Protein AF-A0A9N9P3F6-F1 (afdb_monomer)

Secondary structure (DSSP, 8-state):
--HHHHHHHHHHHHHTT-HHHHHHHHHHHHHTGGGPPP-HHHHHHHHHHHHHTT-HHHHHHHHHHHTT-

Nearest PDB structures (foldseek):
  5b26-assembly2_C  TM=9.135E-01  e=1.007E-02  Mus musculus
  5b26-assembly1_B  TM=8.958E-01  e=1.352E-02  Mus musculus
  4bwr-assembly1_A  TM=8.550E-01  e=3.085E-02  Escherichia coli CFT073
  7mqz-assembly1_A  TM=8.414E-01  e=1.063E-01  Homo sapiens

Structure (mmCIF, N/CA/C/O backbone):
data_AF-A0A9N9P3F6-F1
#
_entry.id   AF-A0A9N9P3F6-F1
#
loop_
_atom_site.group_PDB
_atom_site.id
_atom_site.type_symbol
_atom_site.label_atom_id
_atom_site.label_alt_id
_atom_site.label_comp_id
_atom_site.label_asym_id
_atom_site.label_entity_id
_atom_site.label_seq_id
_atom_site.pdbx_PDB_ins_code
_atom_site.Cartn_x
_atom_site.Cartn_y
_atom_site.Cartn_z
_atom_site.occupancy
_atom_site.B_iso_or_equiv
_atom_site.auth_seq_id
_atom_site.auth_comp_id
_atom_site.auth_asym_id
_atom_site.auth_atom_id
_atom_site.pdbx_PDB_model_num
ATOM 1 N N . PHE A 1 1 ? 17.047 -1.781 -9.259 1.00 68.00 1 PHE A N 1
ATOM 2 C CA . PHE A 1 1 ? 15.795 -2.539 -9.088 1.00 68.00 1 PHE A CA 1
ATOM 3 C C . PHE A 1 1 ? 14.791 -2.018 -10.090 1.00 68.00 1 PHE A C 1
ATOM 5 O O . PHE A 1 1 ? 14.665 -0.805 -10.211 1.00 68.00 1 PHE A O 1
ATOM 12 N N . ASP A 1 2 ? 14.153 -2.910 -10.839 1.00 91.31 2 ASP A N 1
ATOM 13 C CA . ASP A 1 2 ? 13.128 -2.544 -11.813 1.00 91.31 2 ASP A CA 1
ATOM 14 C C . ASP A 1 2 ? 11.806 -2.250 -11.080 1.00 91.31 2 ASP A C 1
ATOM 16 O O . ASP A 1 2 ? 11.366 -3.031 -10.233 1.00 91.31 2 ASP A O 1
ATOM 20 N N . VAL A 1 3 ? 11.176 -1.110 -11.384 1.00 93.06 3 VAL A N 1
ATOM 21 C CA . VAL A 1 3 ? 9.869 -0.731 -10.821 1.00 93.06 3 VAL A CA 1
ATOM 22 C C . V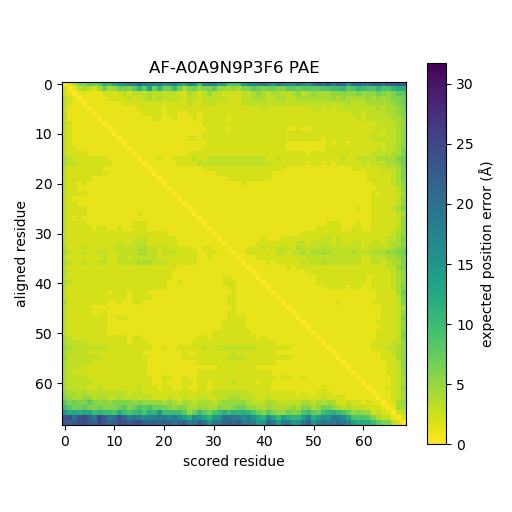AL A 1 3 ? 8.818 -1.793 -11.139 1.00 93.06 3 VAL A C 1
ATOM 24 O O . VAL A 1 3 ? 7.985 -2.096 -10.285 1.00 93.06 3 VAL A O 1
ATOM 27 N N . SER A 1 4 ? 8.877 -2.400 -12.326 1.00 94.44 4 SER A N 1
ATOM 28 C CA . SER A 1 4 ? 7.951 -3.459 -12.731 1.00 94.44 4 SER A CA 1
ATOM 29 C C . SER A 1 4 ? 8.070 -4.692 -11.828 1.00 94.44 4 SER A C 1
ATOM 31 O O . SER A 1 4 ? 7.060 -5.246 -11.390 1.00 94.44 4 SER A O 1
ATOM 33 N N . GLU A 1 5 ? 9.294 -5.064 -11.460 1.00 95.88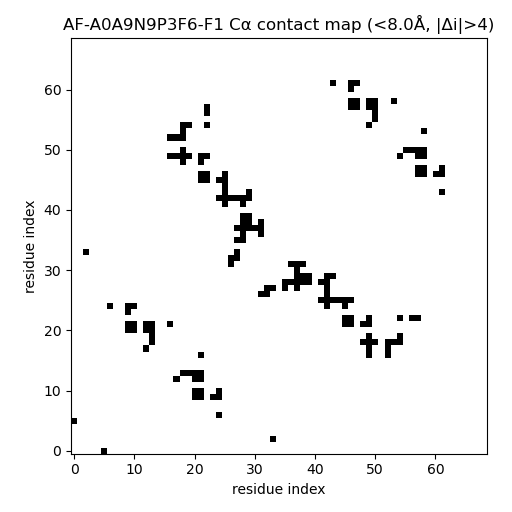 5 GLU A N 1
ATOM 34 C CA . GLU A 1 5 ? 9.578 -6.191 -10.578 1.00 95.88 5 GLU A CA 1
ATOM 35 C C . GLU A 1 5 ? 9.130 -5.907 -9.136 1.00 95.88 5 GLU A C 1
ATOM 37 O O . GLU A 1 5 ? 8.474 -6.747 -8.515 1.00 95.88 5 GLU A O 1
ATOM 42 N N . ILE A 1 6 ? 9.386 -4.697 -8.625 1.00 95.62 6 ILE A N 1
ATOM 43 C CA . ILE A 1 6 ? 8.905 -4.264 -7.300 1.00 95.62 6 ILE A CA 1
ATOM 44 C C . ILE A 1 6 ? 7.376 -4.345 -7.237 1.00 95.62 6 ILE A C 1
ATOM 46 O O . ILE A 1 6 ? 6.816 -4.927 -6.305 1.00 95.62 6 ILE A O 1
ATOM 50 N N . MET A 1 7 ? 6.694 -3.791 -8.242 1.00 97.38 7 MET A N 1
ATOM 51 C CA . MET A 1 7 ? 5.235 -3.812 -8.307 1.00 97.38 7 MET A CA 1
ATOM 52 C C . MET A 1 7 ? 4.701 -5.239 -8.427 1.00 97.38 7 MET A C 1
ATOM 54 O O . MET A 1 7 ? 3.699 -5.561 -7.793 1.00 97.38 7 MET A O 1
ATOM 58 N N . LYS A 1 8 ? 5.366 -6.120 -9.183 1.00 97.44 8 LYS A N 1
ATOM 59 C CA . LYS A 1 8 ? 4.980 -7.531 -9.292 1.00 97.44 8 LYS A CA 1
ATOM 60 C C . LYS A 1 8 ? 4.992 -8.223 -7.927 1.00 97.44 8 LYS A C 1
ATOM 62 O O . LYS A 1 8 ? 3.979 -8.802 -7.543 1.00 97.44 8 LYS A O 1
ATOM 67 N N . TYR A 1 9 ? 6.089 -8.132 -7.175 1.00 98.06 9 TYR A N 1
ATOM 68 C CA . TYR A 1 9 ? 6.179 -8.781 -5.862 1.00 98.06 9 TYR A CA 1
ATOM 69 C C . TYR A 1 9 ? 5.221 -8.176 -4.834 1.00 98.06 9 TYR A C 1
ATOM 71 O O . TYR A 1 9 ? 4.624 -8.913 -4.049 1.00 98.06 9 TYR A O 1
ATOM 79 N N . LEU A 1 10 ? 5.023 -6.854 -4.857 1.00 98.06 10 LEU A N 1
ATOM 80 C CA . LEU A 1 10 ? 4.041 -6.205 -3.990 1.00 98.06 10 LEU A CA 1
ATOM 81 C C . LEU A 1 10 ? 2.616 -6.671 -4.296 1.00 98.06 10 LEU A C 1
ATOM 83 O O . LEU A 1 10 ? 1.886 -6.979 -3.359 1.00 98.06 10 LEU A O 1
ATOM 87 N N . ASN A 1 11 ? 2.236 -6.773 -5.573 1.00 98.06 11 ASN A N 1
ATOM 88 C CA . ASN A 1 11 ? 0.920 -7.290 -5.951 1.00 98.06 11 ASN A CA 1
ATOM 89 C C . ASN A 1 11 ? 0.759 -8.757 -5.530 1.00 98.06 11 ASN A C 1
ATOM 91 O O . ASN A 1 11 ? -0.205 -9.072 -4.849 1.00 98.06 11 ASN A O 1
ATOM 95 N N . MET A 1 12 ? 1.742 -9.627 -5.786 1.00 98.38 12 MET A N 1
ATOM 96 C CA . MET A 1 12 ? 1.681 -11.032 -5.346 1.00 98.38 12 MET A CA 1
ATOM 97 C C . MET A 1 12 ? 1.511 -11.178 -3.824 1.00 98.38 12 MET A C 1
ATOM 99 O O . MET A 1 12 ? 0.795 -12.058 -3.346 1.00 98.38 12 MET A O 1
ATOM 103 N N . ALA A 1 13 ? 2.181 -10.335 -3.036 1.00 98.50 13 ALA A N 1
ATOM 104 C CA . ALA A 1 13 ? 2.021 -10.337 -1.587 1.00 98.50 13 ALA A CA 1
ATOM 105 C C . ALA A 1 13 ? 0.647 -9.785 -1.168 1.00 98.50 13 ALA A C 1
ATOM 107 O O . ALA A 1 13 ? 0.005 -10.348 -0.280 1.00 98.50 13 ALA A O 1
ATOM 108 N N . ALA A 1 14 ? 0.185 -8.712 -1.811 1.00 98.38 14 ALA A N 1
ATOM 109 C CA . ALA A 1 14 ? -1.121 -8.110 -1.563 1.00 98.38 14 ALA A CA 1
ATOM 110 C C . ALA A 1 14 ? -2.281 -9.062 -1.899 1.00 98.38 14 ALA A C 1
ATOM 112 O O . ALA A 1 14 ? -3.220 -9.156 -1.110 1.00 98.38 14 ALA A O 1
ATOM 113 N N . ASP A 1 15 ? -2.177 -9.818 -2.993 1.00 97.94 15 ASP A N 1
ATOM 114 C CA . ASP A 1 15 ? -3.154 -10.831 -3.415 1.00 97.94 15 ASP A CA 1
ATOM 115 C C . ASP A 1 15 ? -3.271 -11.967 -2.387 1.00 97.94 15 ASP A C 1
ATOM 117 O O . ASP A 1 15 ? -4.357 -12.484 -2.135 1.00 97.94 15 ASP A O 1
ATOM 121 N N . ASN A 1 16 ? -2.170 -12.288 -1.700 1.00 97.31 16 ASN A N 1
ATOM 122 C CA . ASN A 1 16 ? -2.155 -13.208 -0.558 1.00 97.31 16 ASN A CA 1
ATOM 123 C C . ASN A 1 16 ? -2.611 -12.558 0.764 1.00 97.31 16 ASN A C 1
ATOM 125 O O . ASN A 1 16 ? -2.461 -13.138 1.839 1.00 97.31 16 ASN A O 1
ATOM 129 N N . GLY A 1 17 ? -3.150 -11.338 0.717 1.00 96.50 17 GLY A N 1
ATOM 130 C CA . GLY A 1 17 ? -3.662 -10.621 1.881 1.00 96.50 17 GLY A CA 1
ATOM 131 C C . GLY A 1 17 ? -2.582 -10.030 2.787 1.00 96.50 17 GLY A C 1
ATOM 132 O O . GLY A 1 17 ? -2.888 -9.671 3.927 1.00 96.50 17 GLY A O 1
ATOM 133 N N . ASN A 1 18 ? -1.332 -9.914 2.323 1.00 98.62 18 ASN A N 1
ATOM 134 C CA . ASN A 1 18 ? -0.268 -9.302 3.111 1.00 98.62 18 ASN A CA 1
ATOM 135 C C . ASN A 1 18 ? -0.575 -7.817 3.345 1.00 98.62 18 ASN A C 1
ATOM 137 O O . ASN A 1 18 ? -0.519 -6.984 2.437 1.00 98.62 18 ASN A O 1
ATOM 141 N N . SER A 1 19 ? -0.872 -7.482 4.596 1.00 98.69 19 SER A N 1
ATOM 142 C CA . SER A 1 19 ? -1.328 -6.147 4.962 1.00 98.69 19 SER A CA 1
ATOM 143 C C . SER A 1 19 ? -0.252 -5.072 4.759 1.00 98.69 19 SER A C 1
ATOM 145 O O . SER A 1 19 ? -0.578 -3.932 4.432 1.00 98.69 19 SER A O 1
ATOM 147 N N . ILE A 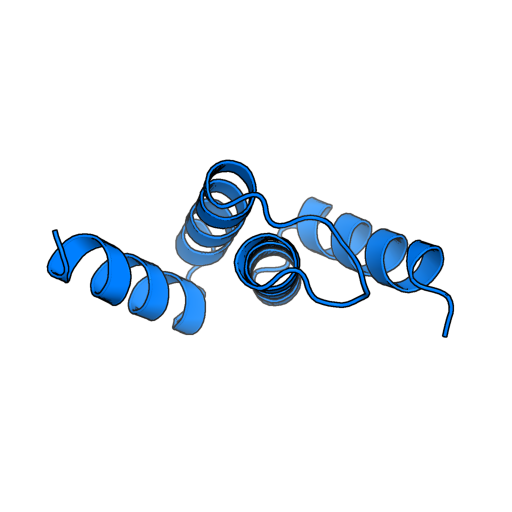1 20 ? 1.031 -5.427 4.884 1.00 98.62 20 ILE A N 1
ATOM 148 C CA . ILE A 1 20 ? 2.164 -4.522 4.648 1.00 98.62 20 ILE A CA 1
ATOM 149 C C . ILE A 1 20 ? 2.296 -4.215 3.154 1.00 98.62 20 ILE A C 1
ATOM 151 O O . ILE A 1 20 ? 2.477 -3.058 2.783 1.00 98.62 20 ILE A O 1
ATOM 155 N N . ALA A 1 21 ? 2.168 -5.222 2.289 1.00 98.69 21 ALA A N 1
ATOM 156 C CA . ALA A 1 21 ? 2.210 -5.030 0.843 1.00 98.69 21 ALA A CA 1
ATOM 157 C C . ALA A 1 21 ? 1.044 -4.161 0.354 1.00 98.69 21 ALA A C 1
ATOM 159 O O . ALA A 1 21 ? 1.267 -3.224 -0.411 1.00 98.69 21 ALA A O 1
ATOM 160 N N . LEU A 1 22 ? -0.168 -4.405 0.867 1.00 98.81 22 LEU A N 1
ATOM 161 C CA . LEU A 1 22 ? -1.334 -3.550 0.621 1.00 98.81 22 LEU A CA 1
ATOM 162 C C . LEU A 1 22 ? -1.061 -2.099 1.050 1.00 98.81 22 LEU A C 1
ATOM 164 O O . LEU A 1 22 ? -1.278 -1.180 0.266 1.00 98.81 22 LEU A O 1
ATOM 168 N N . PHE A 1 23 ? -0.507 -1.878 2.247 1.00 98.75 23 PHE A N 1
ATOM 169 C CA . PHE A 1 23 ? -0.140 -0.532 2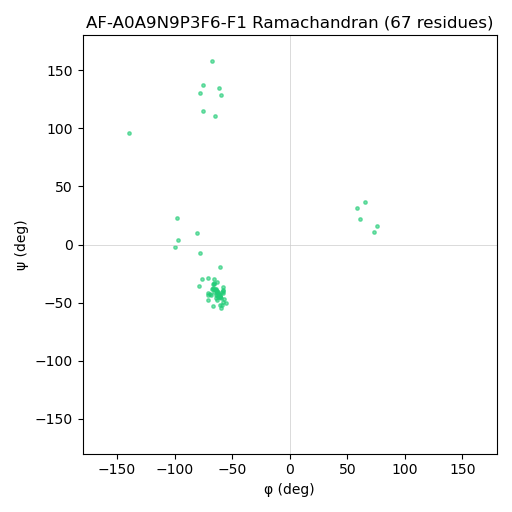.700 1.00 98.75 23 PHE A CA 1
ATOM 170 C C . PHE A 1 23 ? 0.892 0.127 1.774 1.00 98.75 23 PHE A C 1
ATOM 172 O O . PHE A 1 23 ? 0.732 1.285 1.398 1.00 98.75 23 PHE A O 1
ATOM 179 N N . ASN A 1 24 ? 1.928 -0.609 1.365 1.00 98.56 24 ASN A N 1
ATOM 180 C CA . ASN A 1 24 ? 2.970 -0.094 0.477 1.00 98.56 24 ASN A CA 1
ATOM 181 C C . ASN A 1 24 ? 2.421 0.265 -0.910 1.00 98.56 24 ASN A C 1
ATOM 183 O O . ASN A 1 24 ? 2.799 1.296 -1.457 1.00 98.56 24 ASN A O 1
ATOM 187 N N . LEU A 1 25 ? 1.511 -0.539 -1.473 1.00 98.69 25 LEU A N 1
ATOM 188 C CA . LEU A 1 25 ? 0.818 -0.200 -2.722 1.00 98.69 25 LEU A CA 1
ATOM 189 C C . LEU A 1 25 ? -0.028 1.065 -2.559 1.00 98.69 25 LEU A C 1
ATOM 191 O O . LEU A 1 25 ? 0.023 1.947 -3.417 1.00 98.69 25 LEU A O 1
ATOM 195 N N . GLY A 1 26 ? -0.745 1.188 -1.438 1.00 98.44 26 GLY A N 1
ATOM 196 C CA . GLY A 1 26 ? -1.465 2.407 -1.078 1.00 98.44 26 GLY A CA 1
ATOM 197 C C . GLY A 1 26 ? -0.545 3.627 -1.059 1.00 98.44 26 GLY A C 1
ATOM 198 O O . GLY A 1 26 ? -0.815 4.624 -1.721 1.00 98.44 26 GLY A O 1
ATOM 199 N N . ASP A 1 27 ? 0.592 3.530 -0.378 1.00 98.50 27 ASP A N 1
ATOM 200 C CA . ASP A 1 27 ? 1.583 4.600 -0.254 1.00 98.50 27 ASP A CA 1
ATOM 201 C C . ASP A 1 27 ? 2.242 4.967 -1.597 1.00 98.50 27 ASP A C 1
ATOM 203 O O . ASP A 1 27 ? 2.426 6.151 -1.896 1.00 98.50 27 ASP A O 1
ATOM 207 N N . ILE A 1 28 ? 2.524 3.976 -2.450 1.00 98.44 28 ILE A N 1
ATOM 208 C CA . ILE A 1 28 ? 3.038 4.197 -3.808 1.00 98.44 28 ILE A CA 1
ATOM 209 C C . ILE A 1 28 ? 2.048 5.019 -4.629 1.00 98.44 28 ILE A C 1
ATOM 211 O O . ILE A 1 28 ? 2.433 6.056 -5.169 1.00 98.44 28 ILE A O 1
ATOM 215 N N . TYR A 1 29 ? 0.778 4.612 -4.688 1.00 98.62 29 TYR A N 1
ATOM 216 C CA . TYR A 1 29 ? -0.242 5.350 -5.435 1.00 98.62 29 TYR A CA 1
ATOM 217 C C . TYR A 1 29 ? -0.614 6.682 -4.774 1.00 98.62 29 TYR A C 1
ATOM 219 O O . TYR A 1 29 ? -0.978 7.629 -5.470 1.00 98.62 29 TYR A O 1
ATOM 227 N N . TRP A 1 30 ? -0.503 6.798 -3.449 1.00 98.31 30 TRP A N 1
ATOM 228 C CA . TRP A 1 30 ? -0.813 8.036 -2.742 1.00 98.31 30 TRP A CA 1
ATOM 229 C C . TRP A 1 30 ? 0.240 9.105 -3.009 1.00 98.31 30 TRP A C 1
ATOM 231 O O . TRP A 1 30 ? -0.109 10.248 -3.297 1.00 98.31 30 TRP A O 1
ATOM 241 N N . ASN A 1 31 ? 1.520 8.756 -2.895 1.00 97.88 31 ASN A N 1
ATOM 242 C CA . ASN A 1 31 ? 2.630 9.705 -2.983 1.00 97.88 31 ASN A CA 1
ATOM 243 C C . ASN A 1 31 ? 3.310 9.728 -4.358 1.00 97.88 31 ASN A C 1
ATOM 245 O O . ASN A 1 31 ? 4.234 10.510 -4.559 1.00 97.88 31 ASN A O 1
ATOM 249 N N . GLY A 1 32 ? 2.875 8.882 -5.294 1.00 97.25 32 GLY A N 1
ATOM 250 C CA . GLY A 1 32 ? 3.481 8.765 -6.619 1.00 97.25 32 GLY A CA 1
ATOM 251 C C . GLY A 1 32 ? 4.913 8.229 -6.568 1.00 97.25 32 GLY A C 1
ATOM 252 O O . GLY A 1 32 ? 5.796 8.687 -7.295 1.00 97.25 32 GLY A O 1
ATOM 253 N N . LYS A 1 33 ? 5.184 7.294 -5.647 1.00 96.94 33 LYS A N 1
ATOM 254 C CA . LYS A 1 33 ? 6.530 6.724 -5.480 1.00 96.94 33 LYS A CA 1
ATOM 255 C C . LYS A 1 33 ? 6.901 5.885 -6.700 1.00 96.94 33 LYS A C 1
ATOM 257 O O . LYS A 1 33 ? 6.037 5.407 -7.427 1.00 96.94 33 LYS A O 1
ATOM 262 N N . LEU A 1 34 ? 8.202 5.682 -6.908 1.00 94.69 34 LEU A N 1
ATOM 263 C CA . LEU A 1 34 ? 8.733 4.882 -8.022 1.00 94.69 34 LEU A CA 1
ATOM 264 C C . LEU A 1 34 ? 8.361 5.429 -9.418 1.00 94.69 34 LEU A C 1
ATOM 266 O O . LEU A 1 34 ? 8.356 4.680 -10.388 1.00 94.69 34 LEU A O 1
ATOM 270 N N . GLY A 1 35 ? 8.033 6.723 -9.525 1.00 95.25 35 GLY A N 1
ATOM 271 C CA . GLY A 1 35 ? 7.596 7.343 -10.782 1.00 95.25 35 GLY A CA 1
ATOM 272 C C . GLY A 1 35 ? 6.174 6.961 -11.208 1.00 95.25 35 GLY A C 1
ATOM 273 O O . GLY A 1 35 ? 5.774 7.253 -12.331 1.00 95.25 35 GLY A O 1
ATOM 274 N N . ILE A 1 36 ? 5.406 6.311 -10.329 1.00 96.88 36 ILE A N 1
ATOM 275 C CA . ILE A 1 36 ? 4.010 5.961 -10.580 1.00 96.88 36 ILE A CA 1
ATOM 276 C C . ILE A 1 36 ? 3.138 7.211 -10.446 1.00 96.88 36 ILE A C 1
ATOM 278 O O . ILE A 1 36 ? 3.297 8.002 -9.519 1.00 96.88 36 ILE A O 1
ATOM 282 N N . THR A 1 37 ? 2.186 7.393 -11.360 1.00 97.81 37 THR A N 1
ATOM 283 C CA . THR A 1 37 ? 1.221 8.494 -11.281 1.00 97.81 37 THR A CA 1
ATOM 284 C C . THR A 1 37 ? 0.378 8.390 -10.011 1.00 97.81 37 THR A C 1
ATOM 286 O O . THR A 1 37 ? -0.139 7.322 -9.676 1.00 97.81 37 THR A O 1
ATOM 289 N N . VAL A 1 38 ? 0.208 9.520 -9.322 1.00 98.44 38 VAL A N 1
ATOM 290 C CA . VAL A 1 38 ? -0.643 9.606 -8.133 1.00 98.44 38 VAL A CA 1
ATOM 291 C C . VAL A 1 38 ? -2.079 9.221 -8.485 1.00 98.44 38 VAL A C 1
ATOM 293 O O . VAL A 1 38 ? -2.679 9.779 -9.400 1.00 98.44 38 VAL A O 1
ATOM 296 N N . ASN A 1 39 ? -2.647 8.304 -7.707 1.00 98.44 39 ASN A N 1
ATOM 297 C CA . ASN A 1 39 ? -4.057 7.944 -7.758 1.00 98.44 39 ASN A CA 1
ATOM 298 C C . ASN A 1 39 ? -4.568 7.741 -6.325 1.00 98.44 39 ASN A C 1
ATOM 300 O O . ASN A 1 39 ? -4.393 6.680 -5.724 1.00 98.44 39 ASN A O 1
ATOM 304 N N . LYS A 1 40 ? -5.176 8.792 -5.765 1.00 97.44 40 LYS A N 1
ATOM 305 C CA . LYS A 1 40 ? -5.628 8.825 -4.365 1.00 97.44 40 LYS A CA 1
ATOM 306 C C . LYS A 1 40 ? -6.775 7.854 -4.091 1.00 97.44 40 LYS A C 1
ATOM 308 O O . LYS A 1 40 ? -6.822 7.286 -3.006 1.00 97.44 40 LYS A O 1
ATOM 313 N N . GLU A 1 41 ? -7.657 7.644 -5.064 1.00 97.62 41 GLU A N 1
ATOM 314 C CA . GLU A 1 41 ? -8.775 6.706 -4.949 1.00 97.62 41 GLU A CA 1
ATOM 315 C C . GLU A 1 41 ? -8.260 5.267 -4.860 1.00 97.62 41 GLU A C 1
ATOM 317 O O . GLU A 1 41 ? -8.510 4.581 -3.871 1.00 97.62 41 GLU A O 1
ATOM 322 N N . LYS A 1 42 ? -7.415 4.858 -5.816 1.00 98.00 42 LYS A N 1
ATOM 323 C CA . LYS A 1 42 ? -6.773 3.537 -5.808 1.00 98.00 42 LYS A CA 1
ATOM 324 C C . LYS A 1 42 ? -5.936 3.319 -4.546 1.00 98.00 42 LYS A C 1
ATOM 326 O O . LYS A 1 42 ? -5.964 2.240 -3.958 1.00 98.00 42 LYS A O 1
ATOM 331 N N . ALA A 1 43 ? -5.203 4.344 -4.114 1.00 98.44 43 ALA A N 1
ATOM 332 C CA . ALA A 1 43 ? -4.444 4.296 -2.873 1.00 98.44 43 ALA A CA 1
ATOM 333 C C . ALA A 1 43 ? -5.337 4.050 -1.651 1.00 98.44 43 ALA A C 1
ATOM 335 O O . ALA A 1 43 ? -5.016 3.199 -0.822 1.00 98.44 43 ALA A O 1
ATOM 336 N N . LYS A 1 44 ? -6.467 4.764 -1.555 1.00 98.12 44 LYS A N 1
ATOM 337 C CA . LYS A 1 44 ? -7.426 4.608 -0.459 1.00 98.12 44 LYS A CA 1
ATOM 338 C C . LYS A 1 44 ? -7.983 3.188 -0.410 1.00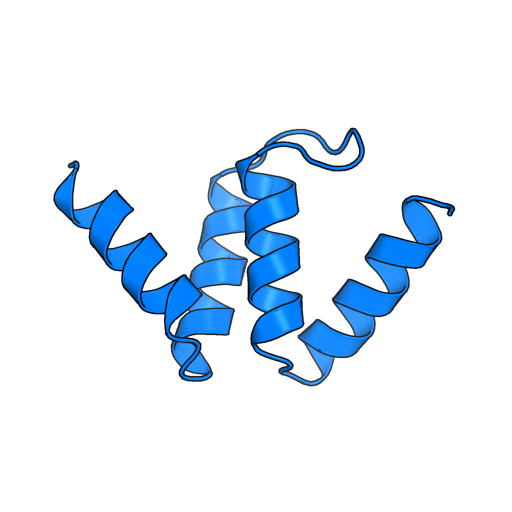 98.12 44 LYS A C 1
ATOM 340 O O . LYS A 1 44 ? -7.962 2.602 0.665 1.00 98.12 44 LYS A O 1
ATOM 345 N N . SER A 1 45 ? -8.345 2.596 -1.550 1.00 98.31 45 SER A N 1
ATOM 346 C CA . SER A 1 45 ? -8.799 1.199 -1.598 1.00 98.31 45 SER A CA 1
ATOM 347 C C . SER A 1 45 ? -7.751 0.223 -1.050 1.00 98.31 45 SER A C 1
ATOM 349 O O . SER A 1 45 ? -8.081 -0.678 -0.282 1.00 98.31 45 SER A O 1
ATOM 351 N N . TYR A 1 46 ? -6.468 0.412 -1.376 1.00 98.75 46 TYR A N 1
ATOM 352 C CA . TYR A 1 46 ? -5.401 -0.412 -0.800 1.00 98.75 46 TYR A CA 1
ATOM 353 C C . TYR A 1 46 ? -5.223 -0.197 0.706 1.00 98.75 46 TYR A C 1
ATOM 355 O O . TYR A 1 46 ? -4.995 -1.165 1.435 1.00 98.75 46 TYR A O 1
ATOM 363 N N . PHE A 1 47 ? -5.344 1.041 1.193 1.00 98.62 47 PHE A N 1
ATOM 364 C CA . PHE A 1 47 ? -5.311 1.315 2.629 1.00 98.62 47 PHE A CA 1
ATOM 365 C C . PHE A 1 47 ? -6.509 0.701 3.357 1.00 98.62 47 PHE A C 1
ATOM 367 O O . PHE A 1 47 ? -6.317 0.112 4.414 1.00 98.62 47 PHE A O 1
ATOM 374 N N . GLU A 1 48 ? -7.715 0.759 2.794 1.00 98.56 48 GLU A N 1
ATOM 375 C CA . GLU A 1 48 ? -8.917 0.127 3.357 1.00 98.56 48 GLU A CA 1
ATOM 376 C C . GLU A 1 48 ? -8.761 -1.394 3.431 1.00 98.56 48 GLU A C 1
ATOM 378 O O . GLU A 1 48 ? -8.995 -1.996 4.481 1.00 98.56 48 GLU A O 1
ATOM 383 N N . LEU A 1 49 ? -8.260 -2.020 2.361 1.00 98.62 49 LEU A N 1
ATOM 384 C CA . LEU A 1 49 ? -7.930 -3.445 2.365 1.00 98.62 49 LEU A CA 1
ATOM 385 C C . LEU A 1 49 ? -6.859 -3.770 3.414 1.00 98.62 49 LEU A C 1
ATOM 387 O O . LEU A 1 49 ? -7.016 -4.725 4.172 1.00 98.62 49 LEU A O 1
ATOM 391 N N . SER A 1 50 ? -5.796 -2.972 3.509 1.00 98.81 50 SER A N 1
ATOM 392 C CA . SER A 1 50 ? -4.742 -3.151 4.514 1.00 98.81 50 SER A CA 1
ATOM 393 C C . SER A 1 50 ? -5.278 -3.018 5.948 1.00 98.81 50 SER A C 1
ATOM 395 O O . SER A 1 50 ? -4.972 -3.849 6.807 1.00 98.81 50 SER A O 1
ATOM 397 N N . ALA A 1 51 ? -6.139 -2.030 6.200 1.00 98.56 51 ALA A N 1
ATOM 398 C CA . ALA A 1 51 ? -6.797 -1.808 7.483 1.00 98.56 51 ALA A CA 1
ATOM 399 C C . ALA A 1 51 ? -7.736 -2.967 7.849 1.00 98.56 51 ALA A C 1
ATOM 401 O O . ALA A 1 51 ? -7.710 -3.429 8.987 1.00 98.56 51 ALA A O 1
ATOM 402 N N . SER A 1 52 ? -8.469 -3.529 6.877 1.00 98.50 52 SER A N 1
ATOM 403 C CA . SER A 1 52 ? -9.300 -4.731 7.077 1.00 98.50 52 SER A CA 1
ATOM 404 C C . SER A 1 52 ? -8.492 -5.966 7.507 1.00 98.50 52 SER A C 1
ATOM 406 O O . SER A 1 52 ? -9.033 -6.916 8.070 1.00 98.50 52 SER A O 1
ATOM 408 N N . LYS A 1 53 ? -7.174 -5.949 7.265 1.00 98.25 53 LYS A N 1
ATOM 409 C CA . LYS A 1 53 ? -6.201 -6.954 7.716 1.00 98.25 53 LYS A CA 1
ATOM 410 C C . LYS A 1 53 ? -5.459 -6.526 8.990 1.00 98.25 53 LYS A C 1
ATOM 412 O O . LYS A 1 53 ? -4.360 -7.014 9.248 1.00 98.25 53 LYS A O 1
ATOM 417 N N . ASN A 1 54 ? -6.049 -5.625 9.776 1.00 98.12 54 ASN A N 1
ATOM 418 C CA . ASN A 1 54 ? -5.525 -5.103 11.040 1.00 98.12 54 ASN A CA 1
ATOM 419 C C . ASN A 1 54 ? -4.146 -4.432 10.919 1.00 98.12 54 ASN A C 1
ATOM 421 O O . ASN A 1 54 ? -3.344 -4.490 11.850 1.00 98.12 54 ASN A O 1
ATOM 425 N N . ASN A 1 55 ? -3.832 -3.803 9.780 1.00 98.50 55 ASN A N 1
ATOM 426 C CA . ASN A 1 55 ? -2.600 -3.026 9.668 1.00 98.50 55 ASN A CA 1
ATOM 427 C C . ASN A 1 55 ? -2.738 -1.688 10.415 1.00 98.50 55 ASN A C 1
ATOM 429 O O . ASN A 1 55 ? -3.501 -0.828 9.967 1.00 98.50 55 ASN A O 1
ATOM 433 N N . PRO A 1 56 ? -1.974 -1.454 11.497 1.00 98.31 56 PRO A N 1
ATOM 434 C CA . PRO A 1 56 ? -2.138 -0.254 12.312 1.00 98.31 56 PRO A CA 1
ATOM 435 C C . PRO A 1 56 ? -1.769 1.024 11.554 1.00 98.31 56 PRO A C 1
ATOM 437 O O . PRO A 1 56 ? -2.417 2.046 11.742 1.00 98.31 56 PRO A O 1
ATOM 440 N N . LYS A 1 57 ? -0.787 0.969 10.641 1.00 98.25 57 LYS A N 1
ATOM 441 C CA . LYS A 1 57 ? -0.395 2.138 9.839 1.00 98.25 57 LYS A CA 1
ATOM 442 C C . LYS A 1 57 ? -1.493 2.538 8.862 1.00 98.25 57 LYS A C 1
ATOM 444 O O . LYS A 1 57 ? -1.699 3.725 8.638 1.00 98.25 57 LYS A O 1
ATOM 449 N N . ALA A 1 58 ? -2.183 1.561 8.275 1.00 98.44 58 ALA A N 1
ATOM 450 C CA . ALA A 1 58 ? -3.299 1.828 7.377 1.00 98.44 58 ALA A CA 1
ATOM 451 C C . ALA A 1 58 ? -4.501 2.410 8.131 1.00 98.44 58 ALA A C 1
ATOM 453 O O . ALA A 1 58 ? -5.085 3.385 7.665 1.00 98.44 58 ALA A O 1
ATOM 454 N N . ILE A 1 59 ? -4.825 1.856 9.305 1.00 98.50 59 ILE A N 1
ATOM 455 C CA . ILE A 1 59 ? -5.896 2.362 10.177 1.00 98.50 59 ILE A CA 1
ATOM 456 C C . ILE A 1 59 ? -5.605 3.813 10.581 1.00 98.50 59 ILE A C 1
ATOM 458 O O . ILE A 1 59 ? -6.396 4.700 10.275 1.00 98.50 59 ILE A O 1
ATOM 462 N N . GLU A 1 60 ? -4.425 4.075 11.151 1.00 97.88 60 GLU A N 1
ATOM 463 C CA . GLU A 1 60 ? -4.003 5.420 11.563 1.00 97.88 60 GLU A CA 1
ATOM 464 C C . GLU A 1 60 ? -4.009 6.404 10.381 1.00 97.88 60 GLU A C 1
ATOM 466 O O . GLU A 1 60 ? -4.409 7.563 10.510 1.00 97.88 60 GLU A O 1
ATOM 471 N N . PHE A 1 61 ? -3.569 5.957 9.202 1.00 97.06 61 PHE A N 1
ATOM 472 C CA . PHE A 1 61 ? -3.587 6.780 8.0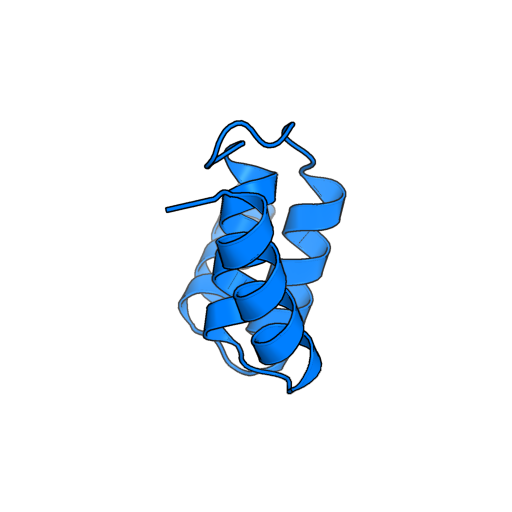01 1.00 97.06 61 PHE A CA 1
ATOM 473 C C . PHE A 1 61 ? -5.017 7.159 7.591 1.00 97.06 61 PHE A C 1
ATOM 475 O O . PHE A 1 61 ? -5.282 8.336 7.342 1.00 97.06 61 PHE A O 1
ATOM 482 N N . LEU A 1 62 ? -5.938 6.192 7.551 1.00 97.00 62 LEU A N 1
ATOM 483 C CA . LEU A 1 62 ? -7.342 6.420 7.199 1.00 97.00 62 LEU A CA 1
ATOM 484 C C . LEU A 1 62 ? -8.046 7.344 8.205 1.00 97.00 62 LEU A C 1
ATOM 486 O O . LEU A 1 62 ? -8.773 8.252 7.807 1.00 97.00 62 LEU A O 1
ATOM 490 N N . GLU A 1 63 ? -7.779 7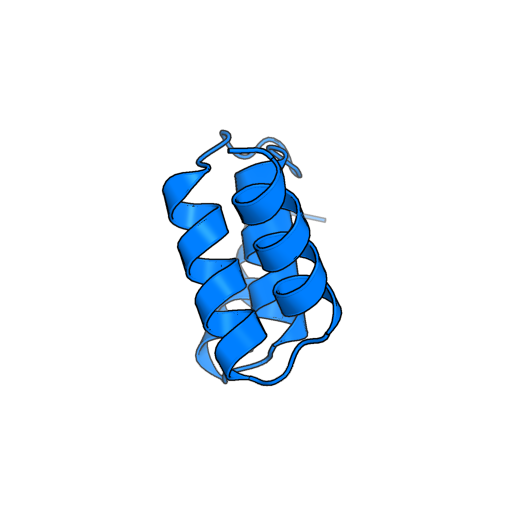.177 9.499 1.00 96.56 63 GLU A N 1
ATOM 491 C CA . GLU A 1 63 ? -8.279 8.070 10.549 1.00 96.56 63 GLU A CA 1
ATOM 492 C C . GLU A 1 63 ? -7.777 9.505 10.353 1.00 96.56 63 GLU A C 1
ATOM 494 O O . GLU A 1 63 ? -8.557 10.460 10.403 1.00 96.56 63 GLU A O 1
ATOM 499 N N . LYS A 1 64 ? -6.484 9.682 10.052 1.00 94.94 64 LYS A N 1
ATOM 500 C CA . LYS A 1 64 ? -5.888 11.005 9.810 1.00 94.94 64 LYS A CA 1
ATOM 501 C C . LYS A 1 64 ? -6.424 11.696 8.563 1.00 94.94 64 LYS A C 1
ATOM 503 O O . LYS A 1 64 ? -6.483 12.921 8.553 1.00 94.94 64 LYS A O 1
ATOM 508 N N . ILE A 1 65 ? -6.755 10.963 7.499 1.00 92.44 65 ILE A N 1
ATOM 509 C CA . ILE A 1 65 ? -7.323 11.589 6.294 1.00 92.44 65 ILE A CA 1
ATOM 510 C C . ILE A 1 65 ? -8.807 11.912 6.474 1.00 92.44 65 ILE A C 1
ATOM 512 O O . ILE A 1 65 ? -9.243 12.948 5.987 1.00 92.44 65 ILE A O 1
ATOM 516 N N . ASN A 1 66 ? -9.565 11.075 7.190 1.00 87.94 66 ASN A N 1
ATOM 517 C CA . ASN A 1 66 ? -10.997 11.290 7.406 1.00 87.94 66 ASN A CA 1
ATOM 518 C C . ASN A 1 66 ? -11.268 12.376 8.456 1.00 87.94 66 ASN A C 1
ATOM 520 O O . ASN A 1 66 ? -12.267 13.069 8.354 1.00 87.94 66 ASN A O 1
ATOM 5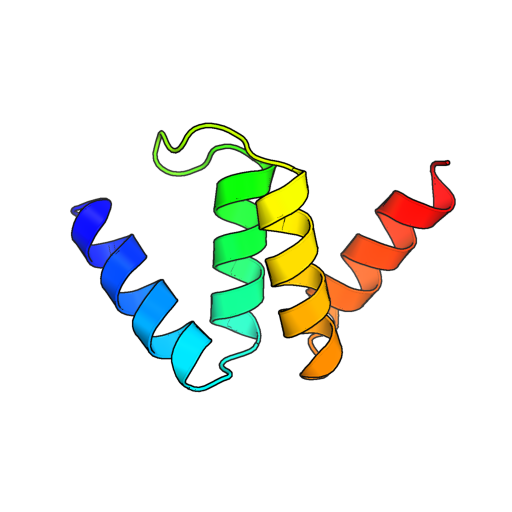24 N N . SER A 1 67 ? -10.377 12.552 9.437 1.00 86.38 67 SER A N 1
ATOM 525 C CA . SER A 1 67 ? -10.473 13.622 10.448 1.00 86.38 67 SER A CA 1
ATOM 526 C C . SER A 1 67 ? -10.041 15.005 9.949 1.00 86.38 67 SER A C 1
ATOM 528 O O . SER A 1 67 ? -10.172 15.988 10.673 1.00 86.38 67 SER A O 1
ATOM 530 N N . LYS A 1 68 ? -9.490 15.091 8.732 1.00 64.50 68 LYS A N 1
ATOM 531 C CA . LYS A 1 68 ? -9.087 16.348 8.079 1.00 64.50 68 LYS A CA 1
ATOM 532 C C . LYS A 1 68 ? -10.137 16.897 7.107 1.00 64.50 68 LYS A C 1
ATOM 534 O O . LYS A 1 68 ? -9.853 17.883 6.427 1.00 64.50 68 LYS A O 1
ATOM 539 N N . ILE A 1 69 ? -11.294 16.245 7.023 1.00 51.09 69 ILE A N 1
ATOM 540 C CA . ILE A 1 69 ? -12.482 16.679 6.278 1.00 51.09 69 ILE A CA 1
ATOM 541 C C . ILE A 1 69 ? -13.487 17.198 7.302 1.00 51.09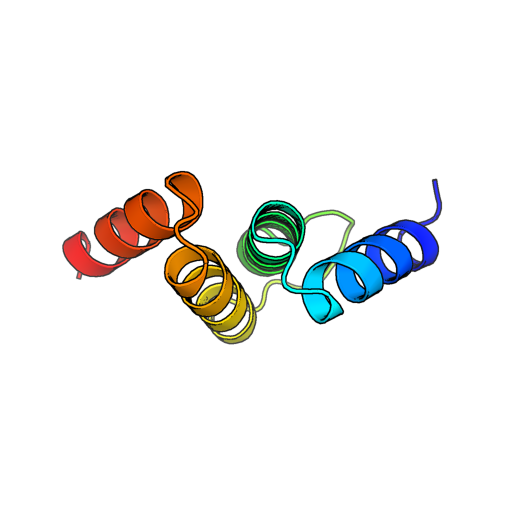 69 ILE A C 1
ATOM 543 O O . ILE A 1 69 ? -14.091 18.254 7.026 1.00 51.09 69 ILE A O 1
#

Foldseek 3Di:
DDPVVVLVVLVVCVVVLNLVSLQVQLVCQCVVPPVRDHDNVSSLVSLVSSVVSVDVVSVVVVCVVVVVD

Solvent-accessible surface area (backbone atoms only — not comparable to full-atom values): 3578 Å² total; per-residue (Å²): 133,58,63,68,58,53,51,50,55,35,47,58,37,29,78,73,61,35,28,65,32,20,31,50,52,12,49,28,23,52,71,26,45,90,80,41,74,66,33,62,66,66,11,48,54,26,21,52,56,5,28,76,58,70,26,63,68,26,42,55,49,52,52,58,58,62,74,72,110

Sequence (69 aa):
FDVSEIMKYLNMAADNGNSIALFNLGDIYWNGKLGITVNKEKAKSYFELSASKNNPKAIEFLEKINSKI

Organism: NCBI:txid60492

pLDDT: mean 95.68, std 7.86, range [51.09, 98.81]

InterPro domains:
  IPR006597 Sel1-like repeat [PF08238] (7-18)
  IPR006597 Sel1-like repeat [PF08238] (20-55)
  IPR006597 Sel1-like repeat [SM00671] (19-55)
  IPR011990 Tetratricopeptide-like helical domain superfamily [G3DSA:1.25.40.10] (2-69)

Mean predicted aligned error: 2.65 Å

Radius of gyration: 11.69 Å; Cα contacts (8 Å, |Δi|>4): 88; chains: 1; bounding box: 28×30×25 Å